Protein AF-E9HZA8-F1 (afdb_monomer)

Foldseek 3Di:
DDDDDDDDDDDPPPPPPDDPPPQNLVCVLVVDHDPDVVLVVLCQEDDDPVCPPSNVSNVVCVVVVLVVVLVVLLVVCVVPPVDDDPVVSVVSSPVCSDPVNVLLVCLVSVVLVRHHDDDPVVNVVSVVSSVVSVVVCVPPPVVVVVVVVVVPPPPDDD

Mean predicted aligned error: 13.55 Å

Solvent-accessible surface area (backbone atoms only — not comparable to full-atom values): 9858 Å² total; per-residue (Å²): 140,82,82,87,85,82,86,76,81,82,79,80,79,84,65,78,77,78,82,70,50,70,64,62,52,50,27,64,77,67,72,44,82,74,91,52,65,66,59,53,53,41,71,36,33,49,64,44,92,90,38,69,70,56,29,64,49,28,56,50,51,50,55,52,48,53,55,51,51,50,49,53,49,48,53,49,49,60,72,74,48,90,81,68,54,75,67,54,53,50,54,52,42,53,60,66,70,30,71,69,46,49,51,54,49,32,44,77,70,54,50,65,83,61,57,35,75,65,54,73,71,55,47,49,54,52,51,54,51,39,54,52,51,58,66,66,44,72,86,59,61,79,64,59,63,60,63,68,59,64,74,75,76,82,83,84,79,137

Secondary structure (DSSP, 8-state):
---------------------HHHHHHHHHT---S-HHHHHHHHBPP-TT-HHHHHHHHHHHHHHHHHHHHHHHHHHHHH-SS--HHHHHHHHHHHSSHHHHHHHHHHTTGGGG-BS--HHHHHHHHHHHHHHHHHTTTTGGGTHHHHSSSSSSS---

pLDDT: mean 73.62, std 21.41, range [32.69, 95.25]

Radius of gyration: 22.13 Å; Cα contacts (8 Å, |Δi|>4): 66; chains: 1; bounding box: 60×60×56 Å

Nearest PDB structures (foldseek):
  3c4b-assembly1_A  TM=8.544E-01  e=3.170E-05  Mus musculus
  2eb1-assembly2_B  TM=8.725E-01  e=5.772E-05  Homo sapiens
  7yyn-assembly1_A  TM=8.753E-01  e=1.913E-04  Mus musculus
  7zpi-assembly1_A  TM=8.795E-01  e=2.512E-04  Mus musculus
  7w0b-assembly1_A  TM=8.304E-01  e=3.624E-03  Drosophila melanogaster

Sequence (158 aa):
MDDAQRTEPSQINDTPPKPVTAAVYFEEIFGYKFKDEEMLHQALKRPTASLKSSVKKGDRLELVGDAVLGILVSIGLFRTITMYNPGDLTRHRSALTCNDCFGVLTVKFGIHKFLLGLPPSLLHNVNEFAENQEKAAHPYSNMLGKLGTSMSNSSTMH

Structure (mmCIF, N/CA/C/O backbone):
data_AF-E9HZA8-F1
#
_entry.id   AF-E9HZA8-F1
#
loop_
_atom_site.group_PDB
_atom_site.id
_atom_site.type_symbol
_atom_site.label_atom_id
_atom_site.label_alt_id
_atom_site.label_comp_id
_atom_site.label_asym_id
_atom_site.label_entity_id
_atom_site.label_seq_id
_atom_site.pdbx_PDB_ins_code
_atom_site.Cartn_x
_atom_site.Cartn_y
_atom_site.Cartn_z
_atom_site.occupancy
_atom_site.B_iso_or_equiv
_atom_site.auth_seq_id
_atom_site.auth_comp_id
_atom_site.auth_asym_id
_atom_site.auth_atom_id
_atom_site.pdbx_PDB_model_num
ATOM 1 N N . MET A 1 1 ? -40.661 48.257 21.131 1.00 43.81 1 MET A N 1
ATOM 2 C CA . MET A 1 1 ? -41.363 47.421 20.136 1.00 43.81 1 MET A CA 1
ATOM 3 C C . MET A 1 1 ? -40.271 46.876 19.256 1.00 43.81 1 MET A C 1
ATOM 5 O O . MET A 1 1 ? -39.801 47.564 18.360 1.00 43.81 1 MET A O 1
ATOM 9 N N . ASP A 1 2 ? -39.770 45.740 19.714 1.00 34.00 2 ASP A N 1
ATOM 10 C CA . ASP A 1 2 ? -38.530 45.098 19.317 1.00 34.00 2 ASP A CA 1
ATOM 11 C C . ASP A 1 2 ? -38.654 44.294 18.017 1.00 34.00 2 ASP A C 1
ATOM 13 O O . ASP A 1 2 ? -39.741 43.873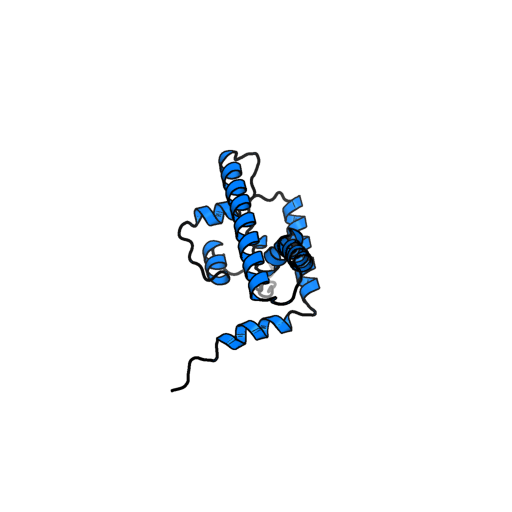 17.626 1.00 34.00 2 ASP A O 1
ATOM 17 N N . ASP A 1 3 ? -37.474 44.075 17.436 1.00 34.12 3 ASP A N 1
ATOM 18 C CA . ASP A 1 3 ? -37.036 42.931 16.635 1.00 34.12 3 ASP A CA 1
ATOM 19 C C . ASP A 1 3 ? -37.524 42.739 15.187 1.00 34.12 3 ASP A C 1
ATOM 21 O O . ASP A 1 3 ? -38.537 42.126 14.867 1.00 34.12 3 ASP A O 1
ATOM 25 N N . ALA A 1 4 ? -36.663 43.230 14.287 1.00 44.81 4 ALA A N 1
ATOM 26 C CA . ALA A 1 4 ? -35.883 42.443 13.327 1.00 44.81 4 ALA A CA 1
ATOM 27 C C . ALA A 1 4 ? -36.469 41.119 12.800 1.00 44.81 4 ALA A C 1
ATOM 29 O O . ALA A 1 4 ? -36.496 40.118 13.509 1.00 44.81 4 ALA A O 1
ATOM 30 N N . GLN A 1 5 ? -36.664 41.045 11.477 1.00 38.62 5 GLN A N 1
ATOM 31 C CA . GLN A 1 5 ? -36.401 39.813 10.726 1.00 38.62 5 GLN A CA 1
ATOM 32 C C . GLN A 1 5 ? -35.613 40.108 9.444 1.00 38.62 5 GLN A C 1
ATOM 34 O O . GLN A 1 5 ? -36.131 40.551 8.422 1.00 38.62 5 GLN A O 1
ATOM 39 N N . ARG A 1 6 ? -34.309 39.850 9.560 1.00 33.59 6 ARG A N 1
ATOM 40 C CA . ARG A 1 6 ? -33.323 39.669 8.497 1.00 33.59 6 ARG A CA 1
ATOM 41 C C . ARG A 1 6 ? -33.601 38.322 7.823 1.00 33.59 6 ARG A C 1
ATOM 43 O O . ARG A 1 6 ? -33.562 37.293 8.488 1.00 33.59 6 ARG A O 1
ATOM 50 N N . THR A 1 7 ? -33.877 38.307 6.524 1.00 37.25 7 THR A N 1
ATOM 51 C CA . THR A 1 7 ? -33.869 37.069 5.731 1.00 37.25 7 THR A CA 1
ATOM 52 C C . THR A 1 7 ? -32.425 36.707 5.387 1.00 37.25 7 THR A C 1
ATOM 54 O O . THR A 1 7 ? -31.810 37.352 4.539 1.00 37.25 7 THR A O 1
ATOM 57 N N . GLU A 1 8 ? -31.883 35.698 6.069 1.00 34.25 8 GLU A N 1
ATOM 58 C CA . GLU A 1 8 ? -30.626 35.031 5.709 1.00 34.25 8 GLU A CA 1
ATOM 59 C C . GLU A 1 8 ? -30.830 34.141 4.467 1.00 34.25 8 GLU A C 1
ATOM 61 O O . GLU A 1 8 ? -31.827 33.413 4.405 1.00 34.25 8 GLU A O 1
ATOM 66 N N . PRO A 1 9 ? -29.915 34.149 3.481 1.00 34.22 9 PRO A N 1
ATOM 67 C CA . PRO A 1 9 ? -29.970 33.232 2.352 1.00 34.22 9 PRO A CA 1
ATOM 68 C C . PRO A 1 9 ? -29.615 31.794 2.761 1.00 34.22 9 PRO A C 1
ATOM 70 O O . PRO A 1 9 ? -28.723 31.536 3.569 1.00 34.22 9 PRO A O 1
ATOM 73 N N . SER A 1 10 ? -30.350 30.863 2.155 1.00 36.59 10 SER A N 1
ATOM 74 C CA . SER A 1 10 ? -30.268 29.408 2.279 1.00 36.59 10 SER A CA 1
ATOM 75 C C . SER A 1 10 ? -28.835 28.870 2.280 1.00 36.59 10 SER A C 1
ATOM 77 O O . SER A 1 10 ? -28.127 28.967 1.277 1.00 36.59 10 SER A O 1
ATOM 79 N N . GLN A 1 11 ? -28.455 28.237 3.390 1.00 37.59 11 GLN A N 1
ATOM 80 C CA . GLN A 1 11 ? -27.256 27.412 3.503 1.00 37.59 11 GLN A CA 1
ATOM 81 C C . GLN A 1 11 ? -27.341 26.258 2.495 1.00 37.59 11 GLN A C 1
ATOM 83 O O . GLN A 1 11 ? -28.240 25.416 2.567 1.00 37.59 11 GLN A O 1
ATOM 88 N N . ILE A 1 12 ? -26.412 26.237 1.539 1.00 39.22 12 ILE A N 1
ATOM 89 C CA . ILE A 1 12 ? -26.125 25.071 0.707 1.00 39.22 12 ILE A CA 1
ATOM 90 C C . ILE A 1 12 ? -25.572 24.027 1.674 1.00 39.22 12 ILE A C 1
ATOM 92 O O . ILE A 1 12 ? -24.461 24.159 2.180 1.00 39.22 12 ILE A O 1
ATOM 96 N N . ASN A 1 13 ? -26.395 23.041 2.015 1.00 32.69 13 ASN A N 1
ATOM 97 C CA . ASN A 1 13 ? -25.982 21.927 2.852 1.00 32.69 13 ASN A CA 1
ATOM 98 C C . ASN A 1 13 ? -24.998 21.050 2.062 1.00 32.69 13 ASN A C 1
ATOM 100 O O . ASN A 1 13 ? -25.388 20.021 1.515 1.00 32.69 13 ASN A O 1
ATOM 104 N N . ASP A 1 14 ? -23.717 21.425 2.058 1.00 40.34 14 ASP A N 1
ATOM 105 C CA . ASP A 1 14 ? -22.581 20.548 1.742 1.00 40.34 14 ASP A CA 1
ATOM 106 C C . ASP A 1 14 ? -22.376 19.552 2.892 1.00 40.34 14 ASP A C 1
ATOM 108 O O . ASP A 1 14 ? -21.327 19.474 3.533 1.00 40.34 14 ASP A O 1
ATOM 112 N N . THR A 1 15 ? -23.425 18.796 3.217 1.00 34.88 15 THR A N 1
ATOM 113 C CA . THR A 1 15 ? -23.275 17.647 4.102 1.00 34.88 15 THR A CA 1
ATOM 114 C C . THR A 1 15 ? -22.674 16.531 3.251 1.00 34.88 15 THR A C 1
ATOM 116 O O . THR A 1 15 ? -23.334 16.098 2.302 1.00 34.88 15 THR A O 1
ATOM 119 N N . PRO A 1 16 ? -21.439 16.065 3.528 1.00 39.16 16 PRO A N 1
ATOM 120 C CA . PRO A 1 16 ? -20.868 14.955 2.783 1.00 39.16 16 PRO A CA 1
ATOM 121 C C . PRO A 1 16 ? -21.827 13.758 2.873 1.00 39.16 16 PRO A C 1
ATOM 123 O O . PRO A 1 16 ? -22.408 13.518 3.940 1.00 39.16 16 PRO A O 1
ATOM 126 N N . PRO A 1 17 ? -22.056 13.037 1.761 1.00 35.47 17 PRO A N 1
ATOM 127 C CA . PRO A 1 17 ? -23.035 11.961 1.720 1.00 35.47 17 PRO A CA 1
ATOM 128 C C . PRO A 1 17 ? -22.706 10.935 2.813 1.00 35.47 17 PRO A C 1
ATOM 130 O O . PRO A 1 17 ? -21.535 10.648 3.060 1.00 35.47 17 PRO A O 1
ATOM 133 N N . LYS A 1 18 ? -23.752 10.434 3.493 1.00 35.69 18 LYS A N 1
ATOM 134 C CA . LYS A 1 18 ? -23.703 9.415 4.565 1.00 35.69 18 LYS A CA 1
ATOM 135 C C . LYS A 1 18 ? -22.553 8.415 4.356 1.00 35.69 18 LYS A C 1
ATOM 137 O O . LYS A 1 18 ? -22.393 7.945 3.230 1.00 35.69 18 LYS A O 1
ATOM 142 N N . PRO A 1 19 ? -21.804 8.032 5.408 1.00 44.94 19 PRO A N 1
ATOM 143 C CA . PRO A 1 19 ? -20.592 7.249 5.236 1.00 44.94 19 PRO A CA 1
ATOM 144 C C . PRO A 1 19 ? -20.951 5.883 4.657 1.00 44.94 19 PRO A C 1
ATOM 146 O O . PRO A 1 19 ? -21.549 5.042 5.328 1.00 44.94 19 PRO A O 1
ATOM 149 N N . VAL A 1 20 ? -20.571 5.662 3.403 1.00 57.56 20 VAL A N 1
ATOM 150 C CA . VAL A 1 20 ? -20.335 4.318 2.887 1.00 57.56 20 VAL A CA 1
ATOM 151 C C . VAL A 1 20 ? -19.339 3.687 3.862 1.00 57.56 20 VAL A C 1
ATOM 153 O O . VAL A 1 20 ? -18.290 4.278 4.135 1.00 57.56 20 VAL A O 1
ATOM 156 N N . THR A 1 21 ? -19.689 2.562 4.491 1.00 79.81 21 THR A N 1
ATOM 157 C CA . THR A 1 21 ? -18.752 1.894 5.404 1.00 79.81 21 THR A CA 1
ATOM 158 C C . THR A 1 21 ? -17.473 1.572 4.632 1.00 79.81 21 THR A C 1
ATOM 160 O O . THR A 1 21 ? -17.528 1.333 3.424 1.00 79.81 21 THR A O 1
ATOM 163 N N . ALA A 1 22 ? -16.317 1.572 5.306 1.00 83.44 22 ALA A N 1
ATOM 164 C CA . ALA A 1 22 ? -15.046 1.246 4.654 1.00 83.44 22 ALA A CA 1
ATOM 165 C C . ALA A 1 22 ? -15.169 -0.047 3.829 1.00 83.44 22 ALA A C 1
ATOM 167 O O . ALA A 1 22 ? -14.750 -0.075 2.679 1.00 83.44 22 ALA A O 1
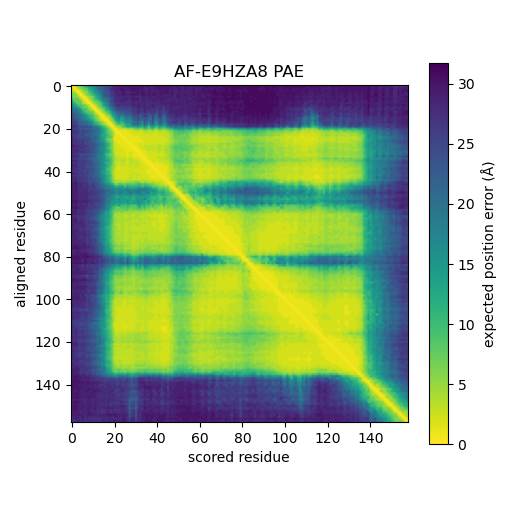ATOM 168 N N . ALA A 1 23 ? -15.847 -1.064 4.376 1.00 87.06 23 ALA A N 1
ATOM 169 C CA . ALA A 1 23 ? -16.179 -2.298 3.673 1.00 87.06 23 ALA A CA 1
ATOM 170 C C . ALA A 1 23 ? -16.830 -2.037 2.310 1.00 87.06 23 ALA A C 1
ATOM 172 O O . ALA A 1 23 ? -16.215 -2.355 1.302 1.00 87.06 23 ALA A O 1
ATOM 173 N N . VAL A 1 24 ? -17.995 -1.385 2.252 1.00 89.69 24 VAL A N 1
ATOM 174 C CA . VAL A 1 24 ? -18.709 -1.158 0.981 1.00 89.69 24 VAL A CA 1
ATOM 175 C C . VAL A 1 24 ? -17.838 -0.416 -0.040 1.00 89.69 24 VAL A C 1
ATOM 177 O O . VAL A 1 24 ? -17.810 -0.797 -1.207 1.00 89.69 24 VAL A O 1
ATOM 180 N N . TYR A 1 25 ? -17.068 0.585 0.398 1.00 89.81 25 TYR A N 1
ATOM 181 C CA . TYR A 1 25 ? -16.155 1.322 -0.480 1.00 89.81 25 TYR A CA 1
ATOM 182 C C . TYR A 1 25 ? -15.060 0.420 -1.074 1.00 89.81 25 TYR A C 1
ATOM 184 O O . TYR A 1 25 ? -14.816 0.429 -2.281 1.00 89.81 25 TYR A O 1
ATOM 192 N N . PHE A 1 26 ? -14.404 -0.388 -0.238 1.00 90.44 26 PHE A N 1
ATOM 193 C CA . PHE A 1 26 ? -13.345 -1.291 -0.686 1.00 90.44 26 PHE A CA 1
ATOM 194 C C . PHE A 1 26 ? -13.878 -2.474 -1.500 1.00 90.44 26 PHE A C 1
ATOM 196 O O . PHE A 1 26 ? -13.199 -2.921 -2.422 1.00 90.44 26 PHE A O 1
ATOM 203 N N . GLU A 1 27 ? -15.083 -2.964 -1.206 1.00 92.56 27 GLU A N 1
ATOM 204 C CA . GLU A 1 27 ? -15.728 -4.016 -1.996 1.00 92.56 27 GLU A CA 1
ATOM 205 C C . GLU A 1 27 ? -16.015 -3.550 -3.426 1.00 92.56 27 GLU A C 1
ATOM 207 O O . GLU A 1 27 ? -15.796 -4.310 -4.370 1.00 92.56 27 GLU A O 1
ATOM 212 N N . GLU A 1 28 ? -16.429 -2.292 -3.592 1.00 90.88 28 GLU A N 1
ATOM 213 C CA . GLU A 1 28 ? -16.645 -1.673 -4.900 1.00 90.88 28 GLU A CA 1
ATOM 214 C C . GLU A 1 28 ? -15.324 -1.466 -5.657 1.00 90.88 28 GLU A C 1
ATOM 216 O O . GLU A 1 28 ? -15.206 -1.871 -6.814 1.00 90.88 28 GLU A O 1
ATOM 221 N N . ILE A 1 29 ? -14.301 -0.904 -5.002 1.00 88.88 29 ILE A N 1
ATOM 222 C CA . ILE A 1 29 ? -13.008 -0.619 -5.650 1.00 88.88 29 ILE A CA 1
ATOM 223 C C . ILE A 1 29 ? -12.255 -1.890 -6.035 1.00 88.88 29 ILE A C 1
ATOM 225 O O . ILE A 1 29 ? -11.634 -1.940 -7.099 1.00 88.88 29 ILE A O 1
ATOM 229 N N . PHE A 1 30 ? -12.269 -2.909 -5.177 1.00 87.81 30 PHE A N 1
ATOM 230 C CA . PHE A 1 30 ? -11.536 -4.149 -5.425 1.00 87.81 30 PHE A CA 1
ATOM 231 C C . PHE A 1 30 ? -12.364 -5.206 -6.158 1.00 87.81 30 PHE A C 1
ATOM 233 O O . PHE A 1 30 ? -11.801 -6.214 -6.586 1.00 87.81 30 PHE A O 1
ATOM 240 N N . GLY A 1 31 ? -13.682 -5.013 -6.296 1.00 90.00 31 GLY A N 1
ATOM 241 C CA . GLY A 1 31 ? -14.585 -6.040 -6.820 1.00 90.00 31 GLY A CA 1
ATOM 242 C C . GLY A 1 31 ? -14.571 -7.320 -5.975 1.00 90.00 31 GLY A C 1
ATOM 243 O O . GLY A 1 31 ? -14.752 -8.418 -6.502 1.00 90.00 31 GLY A O 1
ATOM 244 N N . TYR A 1 32 ? -14.298 -7.197 -4.673 1.00 91.31 32 TYR A N 1
ATOM 245 C CA . TYR A 1 32 ? -14.102 -8.315 -3.752 1.00 91.31 32 TYR A CA 1
ATOM 246 C C . TYR A 1 32 ? -14.948 -8.127 -2.501 1.00 91.31 32 TYR A C 1
ATOM 248 O O . TYR A 1 32 ? -14.761 -7.150 -1.792 1.00 91.31 32 TYR A O 1
ATOM 256 N N . LYS A 1 33 ? -15.814 -9.097 -2.190 1.00 91.25 33 LYS A N 1
ATOM 257 C CA . LYS A 1 33 ? -16.620 -9.093 -0.965 1.00 91.25 33 LYS A CA 1
ATOM 258 C C . LYS A 1 33 ? -15.823 -9.642 0.219 1.00 91.25 33 LYS A C 1
ATOM 260 O O . LYS A 1 33 ? -15.360 -10.788 0.168 1.00 91.25 33 LYS A O 1
ATOM 265 N N . PHE A 1 34 ? -15.695 -8.876 1.300 1.00 87.94 34 PHE A N 1
ATOM 266 C CA . PHE A 1 34 ? -14.970 -9.332 2.483 1.00 87.94 34 PHE A CA 1
ATOM 267 C C . PHE A 1 34 ? -15.775 -10.408 3.216 1.00 87.94 34 PHE A C 1
ATOM 269 O O . PHE A 1 34 ? -16.945 -10.239 3.543 1.00 87.94 34 PHE A O 1
ATOM 276 N N . LYS A 1 35 ? -15.132 -11.548 3.490 1.00 89.62 35 LYS A N 1
ATOM 277 C CA . LYS A 1 35 ? -15.716 -12.602 4.337 1.00 89.62 35 LYS A CA 1
ATOM 278 C C . LYS A 1 35 ? -15.671 -12.240 5.820 1.00 89.62 35 LYS A C 1
ATOM 280 O O . LYS A 1 35 ? -16.507 -12.706 6.584 1.00 89.62 35 LYS A O 1
ATOM 285 N N . ASP A 1 36 ? -14.669 -11.455 6.199 1.00 86.62 36 ASP A N 1
ATOM 286 C CA . ASP A 1 36 ? -14.423 -10.997 7.558 1.00 86.62 36 ASP A CA 1
ATOM 287 C C . ASP A 1 36 ? -14.051 -9.507 7.517 1.00 86.62 36 ASP A C 1
ATOM 289 O O . ASP A 1 36 ? -12.923 -9.140 7.178 1.00 86.62 36 ASP A O 1
ATOM 293 N N . GLU A 1 37 ? -15.015 -8.638 7.821 1.00 86.69 37 GLU A N 1
ATOM 294 C CA . GLU A 1 37 ? -14.805 -7.184 7.872 1.00 86.69 37 GLU A CA 1
ATOM 295 C C . GLU A 1 37 ? -13.837 -6.773 8.995 1.00 86.69 37 GLU A C 1
ATOM 297 O O . GLU A 1 37 ? -13.194 -5.726 8.912 1.00 86.69 37 GLU A O 1
ATOM 302 N N . GLU A 1 38 ? -13.656 -7.614 10.017 1.00 83.88 38 GLU A N 1
ATOM 303 C CA . GLU A 1 38 ? -12.705 -7.363 11.099 1.00 83.88 38 GLU A CA 1
ATOM 304 C C . GLU A 1 38 ? -11.255 -7.487 10.600 1.00 83.88 38 GLU A C 1
ATOM 306 O O . GLU A 1 38 ? -10.368 -6.780 11.086 1.00 83.88 38 GLU A O 1
ATOM 311 N N . MET A 1 39 ? -10.997 -8.300 9.564 1.00 83.94 39 MET A N 1
ATOM 312 C CA . MET A 1 39 ? -9.695 -8.298 8.881 1.00 83.94 39 MET A CA 1
ATOM 313 C C . MET A 1 39 ? -9.433 -6.976 8.155 1.00 83.94 39 MET A C 1
ATOM 315 O O . MET A 1 39 ? -8.312 -6.471 8.208 1.00 83.94 39 MET A O 1
ATOM 319 N N . LEU A 1 40 ? -10.450 -6.393 7.515 1.00 88.25 40 LEU A N 1
ATOM 320 C CA . LEU A 1 40 ? -10.330 -5.081 6.875 1.00 88.25 40 LEU A CA 1
ATOM 321 C C . LEU A 1 40 ? -10.091 -3.982 7.917 1.00 88.25 40 LEU A C 1
ATOM 323 O O . LEU A 1 40 ? -9.201 -3.151 7.742 1.00 88.25 40 LEU A O 1
ATOM 327 N N . HIS A 1 41 ? -10.827 -4.005 9.031 1.00 86.19 41 HIS A N 1
ATOM 328 C CA . HIS A 1 41 ? -10.616 -3.060 10.127 1.00 86.19 41 HIS A CA 1
ATOM 329 C C . HIS A 1 41 ? -9.182 -3.140 10.669 1.00 86.19 41 HIS A C 1
ATOM 331 O O . HIS A 1 41 ? -8.540 -2.113 10.895 1.00 86.19 41 HIS A O 1
ATOM 337 N N . GLN A 1 42 ? -8.656 -4.354 10.850 1.00 84.88 42 GLN A N 1
ATOM 338 C CA . GLN A 1 42 ? -7.272 -4.562 11.275 1.00 84.88 42 GLN A CA 1
ATOM 339 C C . GLN A 1 42 ? -6.257 -4.061 10.243 1.00 84.88 42 GLN A C 1
ATOM 341 O O . GLN A 1 42 ? -5.254 -3.482 10.645 1.00 84.88 42 GLN A O 1
ATOM 346 N N . ALA A 1 43 ? -6.520 -4.234 8.944 1.00 87.62 43 ALA A N 1
ATOM 347 C CA . ALA A 1 43 ? -5.650 -3.741 7.875 1.00 87.62 43 ALA A CA 1
ATOM 348 C C . ALA A 1 43 ? -5.565 -2.206 7.836 1.00 87.62 43 ALA A C 1
ATOM 350 O O . ALA A 1 43 ? -4.506 -1.647 7.570 1.00 87.62 43 ALA A O 1
ATOM 351 N N . LEU A 1 44 ? -6.677 -1.521 8.117 1.00 88.38 44 LEU A N 1
ATOM 352 C CA . LEU A 1 44 ? -6.760 -0.057 8.086 1.00 88.38 44 LEU A CA 1
ATOM 353 C C . LEU A 1 44 ? -6.243 0.606 9.366 1.00 88.38 44 LEU A C 1
ATOM 355 O O . LEU A 1 44 ? -5.969 1.810 9.387 1.00 88.38 44 LEU A O 1
ATOM 359 N N . LYS A 1 45 ? -6.139 -0.154 10.458 1.00 85.69 45 LYS A N 1
ATOM 360 C CA . LYS A 1 45 ? -5.748 0.365 11.763 1.00 85.69 45 LYS A CA 1
ATOM 361 C C . LYS A 1 45 ? -4.248 0.269 11.963 1.00 85.69 45 LYS A C 1
ATOM 363 O O . LYS A 1 45 ? -3.692 -0.814 12.124 1.00 85.69 45 LYS A O 1
ATOM 368 N N . ARG A 1 46 ? -3.606 1.430 12.098 1.00 80.56 46 ARG A N 1
ATOM 369 C CA . ARG A 1 46 ? -2.202 1.490 12.488 1.00 80.56 46 ARG A CA 1
ATOM 370 C C . ARG A 1 46 ? -2.021 0.887 13.893 1.00 80.56 46 ARG A C 1
ATOM 372 O O . ARG A 1 46 ? -2.742 1.281 14.819 1.00 80.56 46 ARG A O 1
ATOM 379 N N . PRO A 1 47 ? -1.031 0.002 14.090 1.00 69.44 47 PRO A N 1
ATOM 380 C CA . PRO A 1 47 ? -0.603 -0.448 15.407 1.00 69.44 47 PRO A CA 1
ATOM 381 C C . PRO A 1 47 ? -0.348 0.732 16.359 1.00 69.44 47 PRO A C 1
ATOM 383 O O . PRO A 1 47 ? 0.479 1.603 16.087 1.00 69.44 47 PRO A O 1
ATOM 386 N N . THR A 1 48 ? -1.044 0.781 17.496 1.00 66.88 48 THR A N 1
ATOM 387 C CA . THR A 1 48 ? -0.750 1.740 18.573 1.00 66.88 48 THR A CA 1
ATOM 388 C C . THR A 1 48 ? -0.176 1.000 19.775 1.00 66.88 48 THR A C 1
ATOM 390 O O . THR A 1 48 ? -0.668 -0.063 20.149 1.00 66.88 48 THR A O 1
ATOM 393 N N . ALA A 1 49 ? 0.839 1.576 20.428 1.00 59.84 49 ALA A N 1
ATOM 394 C CA . ALA A 1 49 ? 1.543 0.954 21.559 1.00 59.84 49 ALA A CA 1
ATOM 395 C C . ALA A 1 49 ? 0.619 0.530 22.725 1.00 59.84 49 ALA A C 1
ATOM 397 O O . ALA A 1 49 ? 0.943 -0.383 23.483 1.00 59.84 49 ALA A O 1
ATOM 398 N N . SER A 1 50 ? -0.553 1.160 22.844 1.00 60.28 50 SER A N 1
ATOM 399 C CA . SER A 1 50 ? -1.593 0.852 23.831 1.00 60.28 50 SER A CA 1
ATOM 400 C C . SER A 1 50 ? -2.327 -0.478 23.597 1.00 60.28 50 SER A C 1
ATOM 402 O O . SER A 1 50 ? -2.919 -1.008 24.533 1.00 60.28 50 SER A O 1
ATOM 404 N N . LEU A 1 51 ? -2.281 -1.054 22.389 1.00 62.19 51 LEU A N 1
ATOM 405 C CA . LEU A 1 51 ? -3.032 -2.259 22.011 1.00 62.19 51 LEU A CA 1
ATOM 406 C C . LEU A 1 51 ? -2.092 -3.372 21.533 1.00 62.19 51 LEU A C 1
ATOM 408 O O . LEU A 1 51 ? -2.043 -3.719 20.353 1.00 62.19 51 LEU A O 1
ATOM 412 N N . LYS A 1 52 ? -1.359 -3.976 22.478 1.00 60.38 52 LYS A N 1
ATOM 413 C CA . LYS A 1 52 ? -0.348 -5.023 22.215 1.00 60.38 52 LYS A CA 1
ATOM 414 C C . LYS A 1 52 ? -0.858 -6.210 21.377 1.00 60.38 52 LYS A C 1
ATOM 416 O O . LYS A 1 52 ? -0.064 -6.833 20.677 1.00 60.38 52 LYS A O 1
ATOM 421 N N . SER A 1 53 ? -2.145 -6.559 21.454 1.00 60.91 53 SER A N 1
ATOM 422 C CA . SER A 1 53 ? -2.743 -7.655 20.674 1.00 60.91 53 SER A CA 1
ATOM 423 C C . SER A 1 53 ? -3.064 -7.261 19.227 1.00 60.91 53 SER A C 1
ATOM 425 O O . SER A 1 53 ? -2.840 -8.068 18.330 1.00 60.91 53 SER A O 1
ATOM 427 N N . SER A 1 54 ? -3.546 -6.035 18.989 1.00 59.81 54 SER A N 1
ATOM 428 C CA . SER A 1 54 ? -3.828 -5.511 17.644 1.00 59.81 54 SER A CA 1
ATOM 429 C C . SER A 1 54 ? -2.545 -5.228 16.864 1.00 59.81 54 SER A C 1
ATOM 431 O O . SER A 1 54 ? -2.489 -5.540 15.680 1.00 59.81 54 SER A O 1
ATOM 433 N N . VAL A 1 55 ? -1.499 -4.736 17.543 1.00 59.81 55 VAL A N 1
ATOM 434 C CA . VAL A 1 55 ? -0.160 -4.520 16.961 1.00 59.81 55 VAL A CA 1
ATOM 435 C C . VAL A 1 55 ? 0.363 -5.811 16.328 1.00 59.81 55 VAL A C 1
ATOM 437 O O . VAL A 1 55 ? 0.631 -5.863 15.136 1.00 59.81 55 VAL A O 1
ATOM 440 N N . LYS A 1 56 ? 0.344 -6.915 17.086 1.00 62.91 56 LYS A N 1
ATOM 441 C CA . LYS A 1 56 ? 0.813 -8.225 16.605 1.00 62.91 56 LYS A CA 1
ATOM 442 C C . LYS A 1 56 ? 0.030 -8.788 15.415 1.00 62.91 56 LYS A C 1
ATOM 444 O O . LYS A 1 56 ? 0.536 -9.693 14.759 1.00 62.91 56 LYS A O 1
ATOM 449 N N . LYS A 1 57 ? -1.214 -8.360 15.180 1.00 66.81 57 LYS A N 1
ATOM 450 C CA . LYS A 1 57 ? -2.027 -8.846 14.053 1.00 66.81 57 LYS A CA 1
ATOM 451 C C . LYS A 1 57 ? -1.849 -7.977 12.808 1.00 66.81 57 LYS A C 1
ATOM 453 O O . LYS A 1 57 ? -1.690 -8.545 11.732 1.00 66.81 57 LYS A O 1
ATOM 458 N N . GLY A 1 58 ? -1.814 -6.652 12.969 1.00 70.31 58 GLY A N 1
ATOM 459 C CA . GLY A 1 58 ? -1.551 -5.705 11.880 1.00 70.31 58 GLY A CA 1
ATOM 460 C C . GLY A 1 58 ? -0.195 -5.957 11.222 1.00 70.31 58 GLY A C 1
ATOM 461 O O . GLY A 1 58 ? -0.148 -6.198 10.021 1.00 70.31 58 GLY A O 1
ATOM 462 N N . ASP A 1 59 ? 0.870 -6.073 12.022 1.00 77.38 59 ASP A N 1
ATOM 463 C CA . ASP A 1 59 ? 2.233 -6.329 11.525 1.00 77.38 59 ASP A CA 1
ATOM 464 C C . ASP A 1 59 ? 2.326 -7.647 10.733 1.00 77.38 59 ASP A C 1
ATOM 466 O O . ASP A 1 59 ? 3.064 -7.772 9.759 1.00 77.38 59 ASP A O 1
ATOM 470 N N . ARG A 1 60 ? 1.549 -8.664 11.136 1.00 85.75 60 ARG A N 1
ATOM 471 C CA . ARG A 1 60 ? 1.488 -9.945 10.415 1.00 85.75 60 ARG A CA 1
ATOM 472 C C . ARG A 1 60 ? 0.784 -9.805 9.074 1.00 85.75 60 ARG A C 1
ATOM 474 O O . ARG A 1 60 ? 1.185 -10.470 8.123 1.00 85.75 60 ARG A O 1
ATOM 481 N N . LEU A 1 61 ? -0.273 -8.999 9.014 1.00 85.81 61 LEU A N 1
ATOM 482 C CA . LEU A 1 61 ? -1.002 -8.765 7.776 1.00 85.81 61 LEU A CA 1
ATOM 483 C C . LEU A 1 61 ? -0.176 -7.915 6.807 1.00 85.81 61 LEU A C 1
ATOM 485 O O . LEU A 1 61 ? -0.150 -8.233 5.624 1.00 85.81 61 LEU A O 1
ATOM 489 N N . GLU A 1 62 ? 0.554 -6.918 7.313 1.00 87.81 62 GLU A N 1
ATOM 490 C CA . GLU A 1 62 ? 1.521 -6.132 6.540 1.00 87.81 62 GLU A CA 1
ATOM 491 C C . GLU A 1 62 ? 2.622 -7.028 5.962 1.00 87.81 62 GLU A C 1
ATOM 493 O O . GLU A 1 62 ? 2.838 -7.025 4.753 1.00 87.81 62 GLU A O 1
ATOM 498 N N . LEU A 1 63 ? 3.238 -7.880 6.790 1.00 87.75 63 LEU A N 1
ATOM 499 C CA . LEU A 1 63 ? 4.279 -8.812 6.349 1.00 87.75 63 LEU A CA 1
ATOM 500 C C . LEU A 1 63 ? 3.793 -9.757 5.238 1.00 87.75 63 LEU A C 1
ATOM 502 O O . LEU A 1 63 ? 4.490 -9.982 4.249 1.00 87.75 63 LEU A O 1
ATOM 506 N N . VAL A 1 64 ? 2.601 -10.340 5.403 1.00 90.75 64 VAL A N 1
ATOM 507 C CA . VAL A 1 64 ? 2.021 -11.233 4.387 1.00 90.75 64 VAL A CA 1
ATOM 508 C C . VAL A 1 64 ? 1.641 -10.447 3.132 1.00 90.75 64 VAL A C 1
ATOM 510 O O . VAL A 1 64 ? 1.881 -10.923 2.023 1.00 90.75 64 VAL A O 1
ATOM 513 N N . GLY A 1 65 ? 1.072 -9.252 3.295 1.00 90.44 65 GLY A N 1
ATOM 514 C CA . GLY A 1 65 ? 0.684 -8.372 2.198 1.00 90.44 65 GLY A CA 1
ATOM 515 C C . GLY A 1 65 ? 1.871 -7.965 1.329 1.00 90.44 65 GLY A C 1
ATOM 516 O O . GLY A 1 65 ? 1.785 -8.084 0.109 1.00 90.44 65 GLY A O 1
ATOM 517 N N . ASP A 1 66 ? 2.990 -7.578 1.944 1.00 90.50 66 ASP A N 1
ATOM 518 C CA . ASP A 1 66 ? 4.222 -7.201 1.243 1.00 90.50 66 ASP A CA 1
ATOM 519 C C . ASP A 1 66 ? 4.770 -8.361 0.396 1.00 90.50 66 ASP A C 1
ATOM 521 O O . ASP A 1 66 ? 5.010 -8.216 -0.807 1.00 90.50 66 ASP A O 1
ATOM 525 N N . ALA A 1 67 ? 4.843 -9.564 0.976 1.00 92.56 67 ALA A N 1
ATOM 526 C CA . ALA A 1 67 ? 5.282 -10.756 0.254 1.00 92.56 67 ALA A CA 1
ATOM 527 C C . ALA A 1 67 ? 4.354 -11.102 -0.927 1.00 92.56 67 ALA A C 1
ATOM 529 O O . ALA A 1 67 ? 4.825 -11.407 -2.028 1.00 92.56 67 ALA A O 1
ATOM 530 N N . VAL A 1 68 ? 3.032 -11.041 -0.724 1.00 93.62 68 VAL A N 1
ATOM 531 C CA . VAL A 1 68 ? 2.043 -11.329 -1.774 1.00 93.62 68 VAL A CA 1
ATOM 532 C C . VAL A 1 68 ? 2.119 -10.296 -2.899 1.00 93.62 68 VAL A C 1
ATOM 534 O O . VAL A 1 68 ? 2.166 -10.682 -4.069 1.00 93.62 68 VAL A O 1
ATOM 537 N N . LEU A 1 69 ? 2.185 -9.001 -2.575 1.00 91.12 69 LEU A N 1
ATOM 538 C CA . LEU A 1 69 ? 2.340 -7.933 -3.566 1.00 91.12 69 LEU A CA 1
ATOM 539 C C . LEU A 1 69 ? 3.641 -8.096 -4.354 1.00 91.12 69 LEU A C 1
ATOM 541 O O . LEU A 1 69 ? 3.624 -8.004 -5.582 1.00 91.12 69 LEU A O 1
ATOM 545 N N . GLY A 1 70 ? 4.745 -8.427 -3.680 1.00 90.50 70 GLY A N 1
ATOM 546 C CA . GLY A 1 70 ? 6.027 -8.701 -4.324 1.00 90.50 70 GLY A CA 1
ATOM 547 C C . GLY A 1 70 ? 5.951 -9.833 -5.352 1.00 90.50 70 GLY A C 1
ATOM 548 O O . GLY A 1 70 ? 6.479 -9.707 -6.464 1.00 90.50 70 GLY A O 1
ATOM 549 N N . ILE A 1 71 ? 5.245 -10.920 -5.025 1.00 92.94 71 ILE A N 1
ATOM 550 C CA . ILE A 1 71 ? 5.012 -12.039 -5.949 1.00 92.94 71 ILE A CA 1
ATOM 551 C C . ILE A 1 71 ? 4.132 -11.601 -7.125 1.00 92.94 71 ILE A C 1
ATOM 553 O O . ILE A 1 71 ? 4.495 -11.850 -8.276 1.00 92.94 71 ILE A O 1
ATOM 557 N N . LEU A 1 72 ? 3.008 -10.925 -6.868 1.00 92.56 72 LEU A N 1
ATOM 558 C CA . LEU A 1 72 ? 2.077 -10.488 -7.915 1.00 92.56 72 LEU A CA 1
ATOM 559 C C . LEU A 1 72 ? 2.732 -9.518 -8.904 1.00 92.56 72 LEU A C 1
ATOM 561 O O . LEU A 1 72 ? 2.579 -9.688 -10.114 1.00 92.56 72 LEU A O 1
ATOM 565 N N . VAL A 1 73 ? 3.512 -8.553 -8.409 1.00 90.44 73 VAL A N 1
ATOM 566 C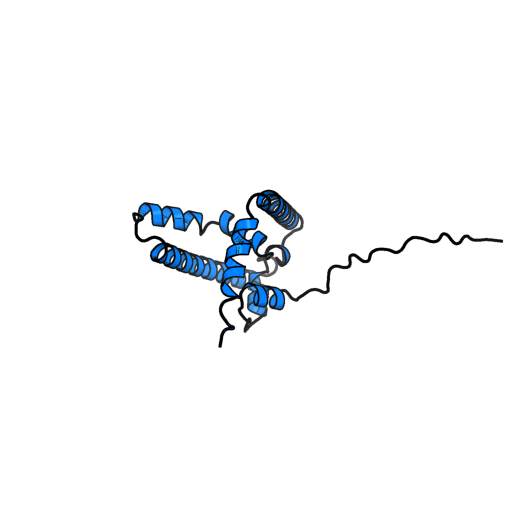 CA . VAL A 1 73 ? 4.281 -7.631 -9.256 1.00 90.44 73 VAL A CA 1
ATOM 567 C C . VAL A 1 73 ? 5.324 -8.390 -10.072 1.00 90.44 73 VAL A C 1
ATOM 569 O O . VAL A 1 73 ? 5.449 -8.150 -11.271 1.00 90.44 73 VAL A O 1
ATOM 572 N N . SER A 1 74 ? 6.032 -9.347 -9.464 1.00 90.44 74 SER A N 1
ATOM 573 C CA . SER A 1 74 ? 7.027 -10.165 -10.175 1.00 90.44 74 SER A CA 1
ATOM 574 C C . SER A 1 74 ? 6.393 -10.987 -11.302 1.00 90.44 74 SER A C 1
ATOM 576 O O . SER A 1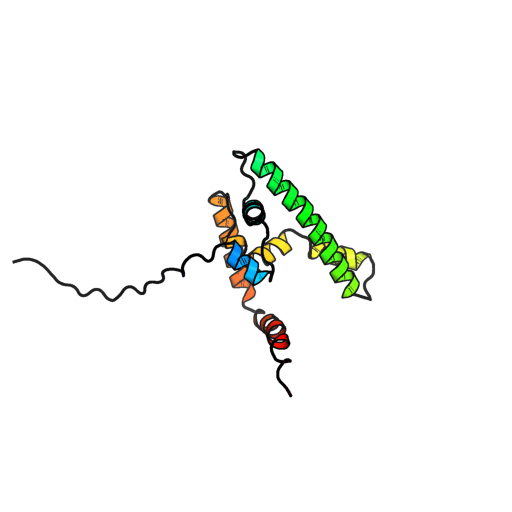 74 ? 6.913 -11.000 -12.417 1.00 90.44 74 SER A O 1
ATOM 578 N N . ILE A 1 75 ? 5.247 -11.627 -11.043 1.00 91.62 75 ILE A N 1
ATOM 579 C CA . ILE A 1 75 ? 4.482 -12.369 -12.057 1.00 91.62 75 ILE A CA 1
ATOM 580 C C . ILE A 1 75 ? 3.989 -11.420 -13.154 1.00 91.62 75 ILE A C 1
ATOM 582 O O . ILE A 1 75 ? 4.083 -11.748 -14.336 1.00 91.62 75 ILE A O 1
ATOM 586 N N . GLY A 1 76 ? 3.477 -10.247 -12.776 1.00 89.88 76 GLY A N 1
ATOM 587 C CA . GLY A 1 76 ? 3.021 -9.221 -13.708 1.00 89.88 76 GLY A CA 1
ATOM 588 C C . GLY A 1 76 ? 4.132 -8.786 -14.660 1.00 89.88 76 GLY A C 1
ATOM 589 O O . GLY A 1 76 ? 3.947 -8.865 -15.871 1.00 89.88 76 GLY A O 1
ATOM 590 N N . LEU A 1 77 ? 5.296 -8.414 -14.123 1.00 87.69 77 LEU A N 1
ATOM 591 C CA . LEU A 1 77 ? 6.475 -8.022 -14.901 1.00 87.69 77 LEU A CA 1
ATOM 592 C C . LEU A 1 77 ? 6.960 -9.146 -15.819 1.00 87.69 77 LEU A C 1
ATOM 594 O O . LEU A 1 77 ? 7.214 -8.903 -16.995 1.00 87.69 77 LEU A O 1
ATOM 598 N N . PHE A 1 78 ? 7.038 -10.379 -15.311 1.00 85.69 78 PHE A N 1
ATOM 599 C CA . PHE A 1 78 ? 7.466 -11.530 -16.109 1.00 85.69 78 PHE A CA 1
ATOM 600 C C . PHE A 1 78 ? 6.535 -11.794 -17.301 1.00 85.69 78 PHE A C 1
ATOM 602 O O . PHE A 1 78 ? 6.986 -12.182 -18.375 1.00 85.69 78 PHE A O 1
ATOM 609 N N . ARG A 1 79 ? 5.226 -11.572 -17.130 1.00 86.00 79 ARG A N 1
ATOM 610 C CA . ARG A 1 79 ? 4.231 -11.785 -18.191 1.00 86.00 79 ARG A CA 1
ATOM 611 C C . ARG A 1 79 ? 4.153 -10.635 -19.191 1.00 86.00 79 ARG A C 1
ATOM 613 O O . ARG A 1 79 ? 3.830 -10.885 -20.348 1.00 86.00 79 ARG A O 1
ATOM 620 N N . THR A 1 80 ? 4.380 -9.394 -18.762 1.00 80.88 80 THR A N 1
ATOM 621 C CA . THR A 1 80 ? 4.246 -8.210 -19.628 1.00 80.88 80 THR A CA 1
ATOM 622 C C . THR A 1 80 ? 5.525 -7.871 -20.378 1.00 80.88 80 THR A C 1
ATOM 624 O O . THR A 1 80 ? 5.458 -7.248 -21.435 1.00 80.88 80 THR A O 1
ATOM 627 N N . ILE A 1 81 ? 6.684 -8.281 -19.865 1.00 72.62 81 ILE A N 1
ATOM 628 C CA . ILE A 1 81 ? 7.978 -7.865 -20.393 1.00 72.62 81 ILE A CA 1
ATOM 629 C C . ILE A 1 81 ? 8.801 -9.101 -20.759 1.00 72.62 81 ILE A C 1
ATOM 631 O O . ILE A 1 81 ? 9.487 -9.695 -19.933 1.00 72.62 81 ILE A O 1
ATOM 635 N N . THR A 1 82 ? 8.773 -9.456 -22.041 1.00 64.81 82 THR A N 1
ATOM 636 C CA . THR A 1 82 ? 9.453 -10.644 -22.582 1.00 64.81 82 THR A CA 1
ATOM 637 C C . THR A 1 82 ? 10.929 -10.423 -22.937 1.00 64.81 82 THR A C 1
ATOM 639 O O . THR A 1 82 ? 11.612 -11.386 -23.271 1.00 64.81 82 THR A O 1
ATOM 642 N N . MET A 1 83 ? 11.430 -9.180 -22.884 1.00 68.94 83 MET A N 1
ATOM 643 C CA . MET A 1 83 ? 12.721 -8.785 -23.483 1.00 68.94 83 MET A CA 1
ATOM 644 C C . MET A 1 83 ? 13.728 -8.144 -22.511 1.00 68.94 83 MET A C 1
ATOM 646 O O . MET A 1 83 ? 14.813 -7.755 -22.938 1.00 68.94 83 MET A O 1
ATOM 650 N N . TYR A 1 84 ? 13.409 -8.002 -21.220 1.00 71.44 84 TYR A N 1
ATOM 651 C CA . TYR A 1 84 ? 14.350 -7.422 -20.252 1.00 71.44 84 TYR A CA 1
ATOM 652 C C . TYR A 1 84 ? 15.313 -8.455 -19.683 1.00 71.44 84 TYR A C 1
ATOM 654 O O . TYR A 1 84 ? 14.952 -9.596 -19.397 1.00 71.44 84 TYR A O 1
ATOM 662 N N . ASN A 1 85 ? 16.556 -8.019 -19.481 1.00 79.56 85 ASN A N 1
ATOM 663 C CA . ASN A 1 85 ? 17.535 -8.807 -18.751 1.00 79.56 85 ASN A CA 1
ATOM 664 C C . ASN A 1 85 ? 17.132 -8.900 -17.255 1.00 79.56 85 ASN A C 1
ATOM 666 O O . ASN A 1 85 ? 16.338 -8.089 -16.761 1.00 79.56 85 ASN A O 1
ATOM 670 N N . PRO A 1 86 ? 17.680 -9.865 -16.494 1.00 81.44 86 PRO A N 1
ATOM 671 C CA . PRO A 1 86 ? 17.332 -10.047 -15.081 1.00 81.44 86 PRO A CA 1
ATOM 672 C C . PRO A 1 86 ? 17.560 -8.808 -14.191 1.00 81.44 86 PRO A C 1
ATOM 674 O O . PRO A 1 86 ? 16.866 -8.626 -13.185 1.00 81.44 86 PRO A O 1
ATOM 677 N N . GLY A 1 87 ? 18.518 -7.948 -14.552 1.00 83.94 87 GLY A N 1
ATOM 678 C CA . GLY A 1 87 ? 18.817 -6.712 -13.828 1.00 83.94 87 GLY A CA 1
ATOM 679 C C . GLY A 1 87 ? 17.696 -5.681 -13.953 1.00 83.94 87 GLY A C 1
ATOM 680 O O . GLY A 1 87 ? 17.249 -5.127 -12.947 1.00 83.94 87 GLY A O 1
ATOM 681 N N . ASP A 1 88 ? 17.172 -5.494 -15.162 1.00 83.44 88 ASP A N 1
ATOM 682 C CA . ASP A 1 88 ? 16.056 -4.586 -15.432 1.00 83.44 88 ASP A CA 1
ATOM 683 C C . ASP A 1 88 ? 14.769 -5.055 -14.746 1.00 83.44 88 ASP A C 1
ATOM 685 O O . ASP A 1 88 ? 14.075 -4.251 -14.121 1.00 83.44 88 ASP A O 1
ATOM 689 N N . LEU A 1 89 ? 14.485 -6.364 -14.757 1.00 83.56 89 LEU A N 1
ATOM 690 C CA . LEU A 1 89 ? 13.354 -6.934 -14.012 1.00 83.56 89 LEU A CA 1
ATOM 691 C C . LEU A 1 89 ? 13.461 -6.645 -12.510 1.00 83.56 89 LEU A C 1
ATOM 693 O O . LEU A 1 89 ? 12.475 -6.267 -11.878 1.00 83.56 89 LEU A O 1
ATOM 697 N N . THR A 1 90 ? 14.664 -6.769 -11.946 1.00 87.38 90 THR A N 1
ATOM 698 C CA . THR A 1 90 ? 14.917 -6.454 -10.535 1.00 87.38 90 THR A CA 1
ATOM 699 C C . THR A 1 90 ? 14.696 -4.970 -10.256 1.00 87.38 90 THR A C 1
ATOM 701 O O . THR A 1 90 ? 14.018 -4.627 -9.288 1.00 87.38 90 THR A O 1
ATOM 704 N N . ARG A 1 91 ? 15.204 -4.086 -11.122 1.00 87.12 91 ARG A N 1
ATOM 705 C CA . ARG A 1 91 ? 15.031 -2.634 -10.994 1.00 87.12 91 ARG A CA 1
ATOM 706 C C . ARG A 1 91 ? 13.559 -2.228 -11.065 1.00 87.12 91 ARG A C 1
ATOM 708 O O . ARG A 1 91 ? 13.102 -1.462 -10.220 1.00 87.12 91 ARG A O 1
ATOM 715 N N . HIS A 1 92 ? 12.815 -2.752 -12.037 1.00 87.06 92 HIS A N 1
ATOM 716 C CA . HIS A 1 92 ? 11.387 -2.477 -12.181 1.00 87.06 92 HIS A CA 1
ATOM 717 C C . HIS A 1 92 ? 10.578 -3.013 -11.007 1.00 87.06 92 HIS A C 1
ATOM 719 O O . HIS A 1 92 ? 9.718 -2.301 -10.495 1.00 87.06 92 HIS A O 1
ATOM 725 N N . ARG A 1 93 ? 10.885 -4.228 -10.539 1.00 88.19 93 ARG A N 1
ATOM 726 C CA . ARG A 1 93 ? 10.245 -4.786 -9.349 1.00 88.19 93 ARG A CA 1
ATOM 727 C C . ARG A 1 93 ? 10.454 -3.867 -8.151 1.00 88.19 93 ARG A C 1
ATOM 729 O O . ARG A 1 93 ? 9.468 -3.431 -7.578 1.00 88.19 93 ARG A O 1
ATOM 736 N N . SER A 1 94 ? 11.699 -3.505 -7.840 1.00 88.44 94 SER A N 1
ATOM 737 C CA . SER A 1 94 ? 12.005 -2.635 -6.699 1.00 88.44 94 SER A CA 1
ATOM 738 C C . SER A 1 94 ? 11.326 -1.266 -6.789 1.00 88.44 94 SER A C 1
ATOM 740 O O . SER A 1 94 ? 10.928 -0.724 -5.766 1.00 88.44 94 SER A O 1
ATOM 742 N N . ALA A 1 95 ? 11.165 -0.711 -7.995 1.00 87.94 95 ALA A N 1
ATOM 743 C CA . ALA A 1 95 ? 10.462 0.557 -8.194 1.00 87.94 95 ALA A CA 1
ATOM 744 C C . ALA A 1 95 ? 8.937 0.449 -7.999 1.00 87.94 95 ALA A C 1
ATOM 746 O O . ALA A 1 95 ? 8.301 1.425 -7.613 1.00 87.94 95 ALA A O 1
ATOM 747 N N . LEU A 1 96 ? 8.346 -0.715 -8.280 1.00 87.06 96 LEU A N 1
ATOM 748 C CA . LEU A 1 96 ? 6.907 -0.964 -8.135 1.00 87.06 96 LEU A CA 1
ATOM 749 C C . LEU A 1 96 ? 6.525 -1.495 -6.746 1.00 87.06 96 LEU A C 1
ATOM 751 O O . LEU A 1 96 ? 5.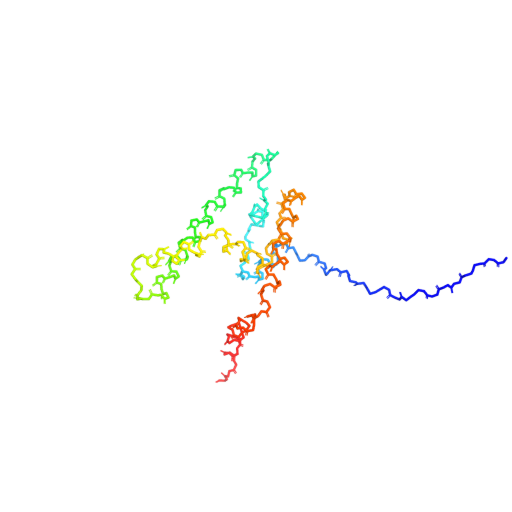371 -1.376 -6.348 1.00 87.06 96 LEU A O 1
ATOM 755 N N . THR A 1 97 ? 7.476 -2.074 -6.013 1.00 89.44 97 THR A N 1
ATOM 756 C CA . THR A 1 97 ? 7.292 -2.612 -4.657 1.00 89.44 97 THR A CA 1
ATOM 757 C C . THR A 1 97 ? 8.018 -1.751 -3.625 1.00 89.44 97 THR A C 1
ATOM 759 O O . THR A 1 97 ? 8.756 -2.265 -2.786 1.00 89.44 97 THR A O 1
ATOM 762 N N . CYS A 1 98 ? 7.883 -0.429 -3.729 1.00 88.62 98 CYS A N 1
ATOM 763 C CA . CYS A 1 98 ? 8.439 0.507 -2.756 1.00 88.62 98 CYS A CA 1
ATOM 764 C C . CYS A 1 98 ? 7.338 1.304 -2.055 1.00 88.62 98 CYS A C 1
ATOM 766 O O . CYS A 1 98 ? 6.257 1.532 -2.606 1.00 88.62 98 CYS A O 1
ATOM 768 N N . ASN A 1 99 ? 7.650 1.777 -0.848 1.00 90.25 99 ASN A N 1
ATOM 769 C CA . ASN A 1 99 ? 6.715 2.533 -0.018 1.00 90.25 99 ASN A CA 1
ATOM 770 C C . ASN A 1 99 ? 6.216 3.808 -0.704 1.00 90.25 99 ASN A C 1
ATOM 772 O O . ASN A 1 99 ? 5.047 4.146 -0.553 1.00 90.25 99 ASN A O 1
ATOM 776 N N . ASP A 1 100 ? 7.054 4.473 -1.503 1.00 89.75 100 ASP A N 1
ATOM 777 C CA . ASP A 1 100 ? 6.644 5.661 -2.260 1.00 89.75 100 ASP A CA 1
ATOM 778 C C . ASP A 1 100 ? 5.566 5.312 -3.294 1.00 89.75 100 ASP A C 1
ATOM 780 O O . ASP A 1 100 ? 4.540 5.989 -3.388 1.00 89.75 100 ASP A O 1
ATOM 784 N N . CYS A 1 101 ? 5.750 4.207 -4.028 1.00 89.62 101 CYS A N 1
ATOM 785 C CA . CYS A 1 101 ? 4.759 3.711 -4.978 1.00 89.62 101 CYS A CA 1
ATOM 786 C C . CYS A 1 101 ? 3.452 3.348 -4.260 1.00 89.62 101 CYS A C 1
ATOM 788 O O . CYS A 1 101 ? 2.374 3.790 -4.667 1.00 89.62 101 CYS A O 1
ATOM 790 N N . PHE A 1 102 ? 3.537 2.612 -3.149 1.00 91.06 102 PHE A N 1
ATOM 791 C CA . PHE A 1 102 ? 2.368 2.255 -2.347 1.00 91.06 102 PHE A CA 1
ATOM 792 C C . PHE A 1 102 ? 1.665 3.479 -1.754 1.00 91.06 102 PHE A C 1
ATOM 794 O O . PHE A 1 102 ? 0.436 3.516 -1.743 1.00 91.06 102 PHE A O 1
ATOM 801 N N . GLY A 1 103 ? 2.402 4.511 -1.340 1.00 91.88 103 GLY A N 1
ATOM 802 C CA . GLY A 1 103 ? 1.845 5.776 -0.866 1.00 91.88 103 GLY A CA 1
ATOM 803 C C . GLY A 1 103 ? 1.022 6.477 -1.946 1.00 91.88 103 GLY A C 1
ATOM 804 O O . GLY A 1 103 ? -0.132 6.841 -1.711 1.00 91.88 103 GLY A O 1
ATOM 805 N N . VAL A 1 104 ? 1.560 6.582 -3.164 1.00 92.19 104 VAL A N 1
ATOM 806 C CA . VAL A 1 104 ? 0.832 7.150 -4.311 1.00 92.19 104 VAL A CA 1
ATOM 807 C C . VAL A 1 104 ? -0.429 6.339 -4.628 1.00 92.19 104 VAL A C 1
ATOM 809 O O . VAL A 1 104 ? -1.497 6.918 -4.828 1.00 92.19 104 VAL A O 1
ATOM 812 N N . LEU A 1 105 ? -0.347 5.004 -4.638 1.00 91.00 105 LEU A N 1
ATOM 813 C CA . LEU A 1 105 ? -1.513 4.143 -4.875 1.00 91.00 105 LEU A CA 1
ATOM 814 C C . LEU A 1 105 ? -2.567 4.274 -3.764 1.00 91.00 105 LEU A C 1
ATOM 816 O O . LEU A 1 105 ? -3.759 4.339 -4.054 1.00 91.00 105 LEU A O 1
ATOM 820 N N . THR A 1 106 ? -2.135 4.389 -2.508 1.00 91.69 106 THR A N 1
ATOM 821 C CA . THR A 1 106 ? -3.004 4.608 -1.339 1.00 91.69 106 THR A CA 1
ATOM 822 C C . THR A 1 106 ? -3.807 5.903 -1.478 1.00 91.69 106 THR A C 1
ATOM 824 O O . THR A 1 106 ? -4.991 5.944 -1.129 1.00 91.69 106 THR A O 1
ATOM 827 N N . VAL A 1 107 ? -3.202 6.962 -2.028 1.00 92.81 107 VAL A N 1
ATOM 828 C CA . VAL A 1 107 ? -3.923 8.204 -2.342 1.00 92.81 107 VAL A CA 1
ATOM 829 C C . VAL A 1 107 ? -4.862 8.009 -3.524 1.00 92.81 107 VAL A C 1
ATOM 831 O O . VAL A 1 107 ? -6.054 8.292 -3.410 1.00 92.81 107 VAL A O 1
ATOM 834 N N . LYS A 1 108 ? -4.347 7.458 -4.626 1.00 89.62 108 LYS A N 1
ATOM 835 C CA . LYS A 1 108 ? -5.089 7.244 -5.874 1.00 89.62 108 LYS A CA 1
ATOM 836 C C . LYS A 1 108 ? -6.377 6.437 -5.684 1.00 89.62 108 LYS A C 1
ATOM 838 O O . LYS A 1 108 ? -7.373 6.736 -6.333 1.00 89.62 108 LYS A O 1
ATOM 843 N N . PHE A 1 109 ? -6.363 5.433 -4.810 1.00 88.94 109 PHE A N 1
ATOM 844 C CA . PHE A 1 109 ? -7.530 4.602 -4.492 1.00 88.94 109 PHE A CA 1
ATOM 845 C C . PHE A 1 109 ? -8.316 5.089 -3.264 1.00 88.94 109 PHE A C 1
ATOM 847 O O . PHE A 1 109 ? -9.162 4.364 -2.755 1.00 88.94 109 PHE A O 1
ATOM 854 N N . GLY A 1 110 ? -8.027 6.286 -2.742 1.00 90.25 110 GLY A N 1
ATOM 855 C CA . GLY A 1 110 ? -8.763 6.875 -1.618 1.00 90.25 110 GLY A CA 1
ATOM 856 C C . GLY A 1 110 ? -8.571 6.177 -0.266 1.00 90.25 110 GLY A C 1
ATOM 857 O O . GLY A 1 110 ? -9.213 6.560 0.708 1.00 90.25 110 GLY A O 1
ATOM 858 N N . ILE A 1 111 ? -7.662 5.203 -0.170 1.00 92.12 111 ILE A N 1
ATOM 859 C CA . ILE A 1 111 ? -7.427 4.370 1.022 1.00 92.12 111 ILE A CA 1
ATOM 860 C C . ILE A 1 111 ? -7.018 5.221 2.231 1.00 92.12 111 ILE A C 1
ATOM 862 O O . ILE A 1 111 ? -7.465 4.972 3.349 1.00 92.12 111 ILE A O 1
ATOM 866 N N . HIS A 1 112 ? -6.215 6.266 2.003 1.00 93.00 112 HIS A N 1
ATOM 867 C CA . HIS A 1 112 ? -5.744 7.195 3.038 1.00 93.00 112 HIS A CA 1
ATOM 868 C C . HIS A 1 112 ? -6.875 7.810 3.885 1.00 93.00 112 HIS A C 1
ATOM 870 O O . HIS A 1 112 ? -6.668 8.080 5.065 1.00 93.00 112 HIS A O 1
ATOM 876 N N . LYS A 1 113 ? -8.080 7.967 3.317 1.00 91.75 113 LYS A N 1
ATOM 877 C CA . LYS A 1 113 ? -9.266 8.530 3.992 1.00 91.75 113 LYS A CA 1
ATOM 878 C C . LYS A 1 113 ? -9.846 7.601 5.062 1.00 91.75 113 LYS A C 1
ATOM 880 O O . LYS A 1 113 ? -10.618 8.047 5.905 1.00 91.75 113 LYS A O 1
ATOM 885 N N . PHE A 1 114 ? -9.472 6.323 5.032 1.00 91.88 114 PHE A N 1
ATOM 886 C CA . PHE A 1 114 ? -9.978 5.282 5.926 1.00 91.88 114 PHE A CA 1
ATOM 887 C C . PHE A 1 114 ? -8.930 4.785 6.932 1.00 91.88 114 PHE A C 1
ATOM 889 O O . PHE A 1 114 ? -9.211 3.850 7.679 1.00 91.88 114 PHE A O 1
ATOM 896 N N . LEU A 1 115 ? -7.733 5.385 6.977 1.00 91.00 115 LEU A N 1
ATOM 897 C CA . LEU A 1 115 ? -6.687 4.991 7.925 1.00 91.00 115 LEU A CA 1
ATOM 898 C C . LEU A 1 115 ? -7.0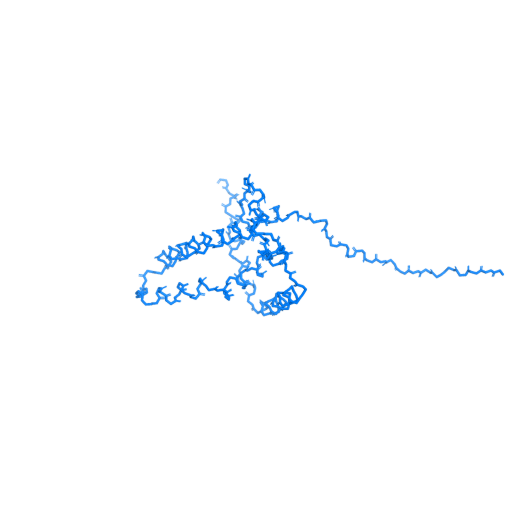68 5.362 9.365 1.00 91.00 115 LEU A C 1
ATOM 900 O O . LEU A 1 115 ? -7.437 6.498 9.664 1.00 91.00 115 LEU A O 1
ATOM 904 N N . LEU A 1 116 ? -6.925 4.403 10.281 1.00 88.44 116 LEU A N 1
ATOM 905 C CA . LEU A 1 116 ? -7.318 4.541 11.684 1.00 88.44 116 LEU A CA 1
ATOM 906 C C . LEU A 1 116 ? -6.091 4.558 12.607 1.00 88.44 116 LEU A C 1
ATOM 908 O O . LEU A 1 116 ? -5.086 3.893 12.356 1.00 88.44 116 LEU A O 1
ATOM 912 N N . GLY A 1 117 ? -6.179 5.274 13.734 1.00 85.69 117 GLY A N 1
ATOM 913 C CA . GLY A 1 117 ? -5.134 5.261 14.772 1.00 85.69 117 GLY A CA 1
ATOM 914 C C . GLY A 1 117 ? -3.876 6.083 14.447 1.00 85.69 117 GLY A C 1
ATOM 915 O O . GLY A 1 117 ? -2.810 5.855 15.036 1.00 85.69 117 GLY A O 1
ATOM 916 N N . LEU A 1 118 ? -3.986 7.034 13.515 1.00 87.19 118 LEU A N 1
ATOM 917 C CA . LEU A 1 118 ? -2.941 8.013 13.215 1.00 87.19 118 LEU A CA 1
ATOM 918 C C . LEU A 1 118 ? -2.983 9.175 14.231 1.00 87.19 118 LEU A C 1
ATOM 920 O O . LEU A 1 118 ? -4.064 9.687 14.517 1.00 87.19 118 LEU A O 1
ATOM 924 N N . PRO A 1 119 ? -1.841 9.615 14.794 1.00 89.94 119 PRO A N 1
ATOM 925 C CA . PRO A 1 119 ? -1.777 10.805 15.627 1.00 89.94 119 PRO A CA 1
ATOM 926 C C . PRO A 1 119 ? -2.001 12.042 14.751 1.00 89.94 119 PRO A C 1
ATOM 928 O O . PRO A 1 119 ? -1.696 11.990 13.557 1.00 89.94 119 PRO A O 1
ATOM 931 N N . PRO A 1 120 ? -2.447 13.172 15.328 1.00 90.81 120 PRO A N 1
ATOM 932 C CA . PRO A 1 120 ? -2.768 14.375 14.560 1.00 90.81 120 PRO A CA 1
ATOM 933 C C . PRO A 1 120 ? -1.647 14.841 13.623 1.00 90.81 120 PRO A C 1
ATOM 935 O O . PRO A 1 120 ? -1.915 15.198 12.482 1.00 90.81 120 PRO A O 1
ATOM 938 N N . SER A 1 121 ? -0.387 14.769 14.065 1.00 93.12 121 SER A N 1
ATOM 939 C CA . SER A 1 121 ? 0.772 15.142 13.245 1.00 93.12 121 SER A CA 1
ATOM 940 C C . SER A 1 121 ? 0.954 14.246 12.019 1.00 93.12 121 SER A C 1
ATOM 942 O O . SER A 1 121 ? 1.211 14.736 10.927 1.00 93.12 121 SER A O 1
ATOM 944 N N . LEU A 1 122 ? 0.789 12.931 12.172 1.00 91.25 122 LEU A N 1
ATOM 945 C CA . LEU A 1 122 ? 0.915 12.004 11.049 1.00 91.25 122 LEU A CA 1
ATOM 946 C C . LEU A 1 122 ? -0.289 12.099 10.111 1.00 91.25 122 LEU A C 1
ATOM 948 O O . LEU A 1 122 ? -0.112 12.030 8.901 1.00 91.25 122 LEU A O 1
ATOM 952 N N . LEU A 1 123 ? -1.495 12.283 10.655 1.00 92.00 123 LEU A N 1
ATOM 953 C CA . LEU A 1 123 ? -2.694 12.511 9.850 1.00 92.00 123 LEU A CA 1
ATOM 954 C C . LEU A 1 123 ? -2.551 13.775 8.991 1.00 92.00 123 LEU A C 1
ATOM 956 O O . LEU A 1 123 ? -2.889 13.745 7.813 1.00 92.00 123 LEU A O 1
ATOM 960 N N . HIS A 1 124 ? -2.000 14.853 9.557 1.00 94.06 124 HIS A N 1
ATOM 961 C CA . HIS A 1 124 ? -1.694 16.072 8.811 1.00 94.06 124 HIS A CA 1
ATOM 962 C C . HIS A 1 124 ? -0.745 15.796 7.639 1.00 94.06 124 HIS A C 1
ATOM 964 O O . HIS A 1 124 ? -1.084 16.127 6.508 1.00 94.06 124 HIS A O 1
ATOM 970 N N . ASN A 1 125 ? 0.372 15.104 7.882 1.00 95.12 125 ASN A N 1
ATOM 971 C CA . ASN A 1 125 ? 1.334 14.765 6.828 1.00 95.12 125 ASN A CA 1
ATOM 972 C C . ASN A 1 125 ? 0.720 13.879 5.730 1.00 95.12 125 ASN A C 1
ATOM 974 O O . ASN A 1 125 ? 1.024 14.048 4.553 1.00 95.12 125 ASN A O 1
ATOM 978 N N . VAL A 1 126 ? -0.143 12.925 6.102 1.00 93.94 126 VAL A N 1
ATOM 979 C CA . VAL A 1 126 ? -0.853 12.066 5.139 1.00 93.94 126 VAL A CA 1
ATOM 980 C C . VAL A 1 126 ? -1.802 12.891 4.270 1.00 93.94 126 VAL A C 1
ATOM 982 O O . VAL A 1 126 ? -1.835 12.690 3.058 1.00 93.94 126 VAL A O 1
ATOM 985 N N . ASN A 1 127 ? -2.542 13.827 4.867 1.00 94.50 127 ASN A N 1
ATOM 986 C CA . ASN A 1 127 ? -3.449 14.706 4.130 1.00 94.50 127 ASN A CA 1
ATOM 987 C C . ASN A 1 127 ? -2.682 15.669 3.216 1.00 94.50 127 ASN A C 1
ATOM 989 O O . ASN A 1 127 ? -3.031 15.798 2.048 1.00 94.50 127 ASN A O 1
ATOM 993 N N . GLU A 1 128 ? -1.597 16.274 3.701 1.00 95.25 128 GLU A N 1
ATOM 994 C CA . GLU A 1 128 ? -0.727 17.133 2.890 1.00 95.25 128 GLU A CA 1
ATOM 995 C C . GLU A 1 128 ? -0.138 16.362 1.698 1.00 95.25 128 GLU A C 1
ATOM 997 O O . GLU A 1 128 ? -0.164 16.833 0.559 1.00 95.25 128 GLU A O 1
ATOM 1002 N N . PHE A 1 129 ? 0.346 15.138 1.935 1.00 94.19 129 PHE A N 1
ATOM 1003 C CA . PHE A 1 129 ? 0.814 14.263 0.865 1.00 94.19 129 PHE A CA 1
ATOM 1004 C C . PHE A 1 129 ? -0.300 13.972 -0.148 1.00 94.19 129 PHE A C 1
ATOM 1006 O O . PHE A 1 129 ? -0.062 14.081 -1.351 1.00 94.19 129 PHE A O 1
ATOM 1013 N N . ALA A 1 130 ? -1.511 13.644 0.313 1.00 93.88 130 ALA A N 1
ATOM 1014 C CA . ALA A 1 130 ? -2.649 13.368 -0.560 1.00 93.88 130 ALA A CA 1
ATOM 1015 C C . ALA A 1 130 ? -3.011 14.572 -1.441 1.00 93.88 130 ALA A C 1
ATOM 1017 O O . ALA A 1 130 ? -3.112 14.427 -2.660 1.00 93.88 130 ALA A O 1
ATOM 1018 N N . GLU A 1 131 ? -3.100 15.768 -0.858 1.00 93.25 131 GLU A N 1
ATOM 1019 C CA . GLU A 1 131 ? -3.356 17.007 -1.597 1.00 93.25 131 GLU A CA 1
ATOM 1020 C C . GLU A 1 131 ? -2.286 17.278 -2.660 1.00 93.25 131 GLU A C 1
ATOM 1022 O O . GLU A 1 131 ? -2.594 17.691 -3.780 1.00 93.25 131 GLU A O 1
ATOM 1027 N N . ASN A 1 132 ? -1.016 17.039 -2.327 1.00 93.25 132 ASN A N 1
ATOM 1028 C CA . ASN A 1 132 ? 0.090 17.227 -3.261 1.00 93.25 132 ASN A CA 1
ATOM 1029 C C . ASN A 1 132 ? 0.024 16.236 -4.433 1.00 93.25 132 ASN A C 1
ATOM 1031 O O . ASN A 1 132 ? 0.274 16.627 -5.575 1.00 93.25 132 ASN A O 1
ATOM 1035 N N . GLN A 1 133 ? -0.362 14.981 -4.184 1.00 89.06 133 GLN A N 1
ATOM 1036 C CA . GLN A 1 133 ? -0.553 13.985 -5.243 1.00 89.06 133 GLN A CA 1
ATOM 1037 C C . GLN A 1 133 ? -1.755 14.311 -6.142 1.00 89.06 133 GLN A C 1
ATOM 1039 O O . GLN A 1 133 ? -1.661 14.172 -7.362 1.00 89.06 133 GLN A O 1
ATOM 1044 N N . GLU A 1 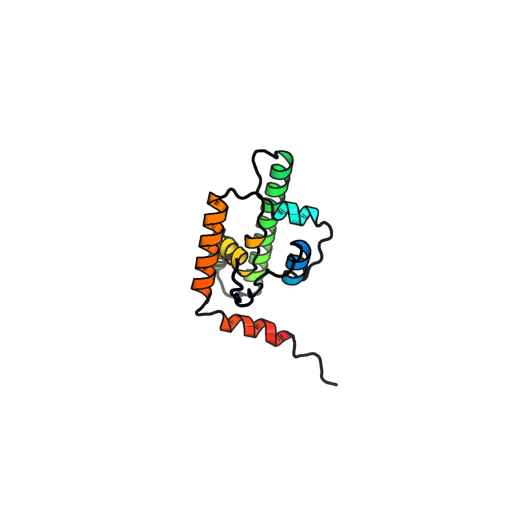134 ? -2.867 14.788 -5.575 1.00 83.88 134 GLU A N 1
ATOM 1045 C CA . GLU A 1 134 ? -4.052 15.196 -6.345 1.00 83.88 134 GLU A CA 1
ATOM 1046 C C . GLU A 1 134 ? -3.749 16.404 -7.248 1.00 83.88 134 GLU A C 1
ATOM 1048 O O . GLU A 1 134 ? -4.091 16.396 -8.434 1.00 83.88 134 GLU A O 1
ATOM 1053 N N . LYS A 1 135 ? -3.009 17.398 -6.737 1.00 83.75 135 LYS A N 1
ATOM 1054 C CA . LYS A 1 135 ? -2.521 18.543 -7.529 1.00 83.75 135 LYS A CA 1
ATOM 1055 C C . LYS A 1 135 ? -1.564 18.102 -8.645 1.00 83.75 135 LYS A C 1
ATOM 1057 O O . LYS A 1 135 ? -1.641 18.618 -9.759 1.00 83.75 135 LYS A O 1
ATOM 1062 N N . ALA A 1 136 ? -0.6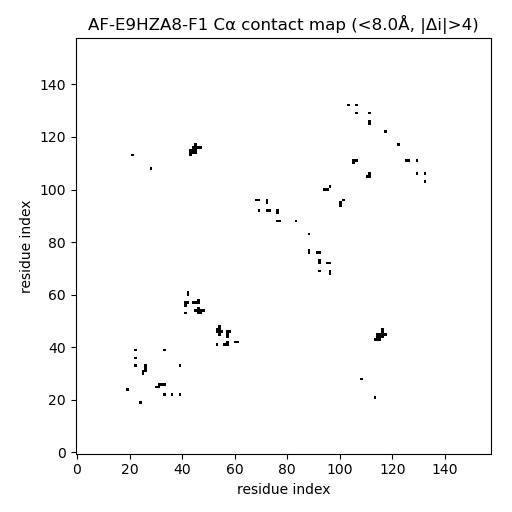89 17.132 -8.374 1.00 76.00 136 ALA A N 1
ATOM 1063 C CA . ALA A 1 136 ? 0.270 16.610 -9.348 1.00 76.00 136 ALA A CA 1
ATOM 1064 C C . ALA A 1 136 ? -0.367 15.721 -10.437 1.00 76.00 136 ALA A C 1
ATOM 1066 O O . ALA A 1 136 ? 0.180 15.612 -11.534 1.00 76.00 136 ALA A O 1
ATOM 1067 N N . ALA A 1 137 ? -1.526 15.103 -10.178 1.00 60.78 137 ALA A N 1
ATOM 1068 C CA . ALA A 1 137 ? -2.214 14.217 -11.124 1.00 60.78 137 ALA A CA 1
ATOM 1069 C C . ALA A 1 137 ? -2.927 14.952 -12.286 1.00 60.78 137 AL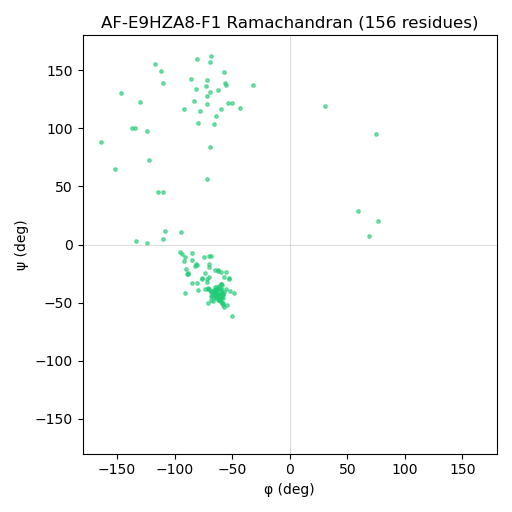A A C 1
ATOM 1071 O O . ALA A 1 137 ? -3.346 14.317 -13.263 1.00 60.78 137 ALA A O 1
ATOM 1072 N N . HIS A 1 138 ? -3.041 16.282 -12.219 1.00 52.12 138 HIS A N 1
ATOM 1073 C CA . HIS A 1 138 ? -3.785 17.099 -13.183 1.00 52.12 138 HIS A CA 1
ATOM 1074 C C . HIS A 1 138 ? -3.241 17.221 -14.632 1.00 52.12 138 HIS A C 1
ATOM 1076 O O . HIS A 1 138 ? -4.019 17.668 -15.475 1.00 52.12 138 HIS A O 1
ATOM 1082 N N . PRO A 1 139 ? -2.019 16.779 -15.014 1.00 45.84 139 PRO A N 1
ATOM 1083 C CA . PRO A 1 139 ? -1.618 16.753 -16.431 1.00 45.84 139 PRO A CA 1
ATOM 1084 C C . PRO A 1 139 ? -1.889 15.435 -17.190 1.00 45.84 139 PRO A C 1
ATOM 1086 O O . PRO A 1 139 ? -1.822 15.443 -18.417 1.00 45.84 139 PRO A O 1
ATOM 1089 N N . TYR A 1 140 ? -2.185 14.302 -16.526 1.00 44.19 140 TYR A N 1
ATOM 1090 C CA . TYR A 1 140 ? -2.239 12.977 -17.196 1.00 44.19 140 TYR A CA 1
ATOM 1091 C C . TYR A 1 140 ? -3.459 12.090 -16.871 1.00 44.19 140 TYR A C 1
ATOM 1093 O O . TYR A 1 140 ? -3.565 10.979 -17.404 1.00 44.19 140 TYR A O 1
ATOM 1101 N N . SER A 1 141 ? -4.425 12.555 -16.069 1.00 42.78 141 SER A N 1
ATOM 1102 C CA . SER A 1 141 ? -5.608 11.753 -15.690 1.00 42.78 141 SER A CA 1
ATOM 1103 C C . SER A 1 141 ? -6.472 11.292 -16.885 1.00 42.78 141 SER A C 1
ATOM 1105 O O . SER A 1 141 ? -7.111 10.240 -16.819 1.00 42.78 141 SER A O 1
ATOM 1107 N N . ASN A 1 142 ? -6.405 11.990 -18.027 1.00 39.59 142 ASN A N 1
ATOM 1108 C CA . ASN A 1 142 ? -7.168 11.674 -19.242 1.00 39.59 142 ASN A CA 1
ATOM 1109 C C . ASN A 1 142 ? -6.744 10.391 -19.987 1.00 39.59 142 ASN A C 1
ATOM 1111 O O . ASN A 1 142 ? -7.464 9.963 -20.893 1.00 39.59 142 ASN A O 1
ATOM 1115 N N . MET A 1 143 ? -5.616 9.753 -19.644 1.00 40.16 143 MET A N 1
ATOM 1116 C CA . MET A 1 143 ? -5.214 8.493 -20.297 1.00 40.16 143 MET A CA 1
ATOM 1117 C C . MET A 1 143 ? -5.773 7.230 -19.627 1.00 40.16 143 MET A C 1
ATOM 1119 O O . MET A 1 143 ? -5.975 6.231 -20.313 1.00 40.16 143 MET A O 1
ATOM 1123 N N . LEU A 1 144 ? -6.096 7.258 -18.330 1.00 46.72 144 LEU A N 1
ATOM 1124 C CA . LEU A 1 144 ? -6.579 6.063 -17.618 1.00 46.72 144 LEU A CA 1
ATOM 1125 C C . LEU A 1 144 ? -8.105 5.886 -17.675 1.00 46.72 144 LEU A C 1
ATOM 1127 O O . LEU A 1 144 ? -8.578 4.751 -17.662 1.00 46.72 144 LEU A O 1
ATOM 1131 N N . GLY A 1 145 ? -8.875 6.965 -17.860 1.00 40.34 145 GLY A N 1
ATOM 1132 C CA . GLY A 1 145 ? -10.321 6.872 -18.124 1.00 40.34 145 GLY A CA 1
ATOM 1133 C C . GLY A 1 145 ? -10.662 6.131 -19.428 1.00 40.34 145 GLY A C 1
ATOM 1134 O O . GLY A 1 145 ? -11.740 5.550 -19.556 1.00 40.34 145 GLY A O 1
ATOM 1135 N N . LYS A 1 146 ? -9.719 6.078 -20.381 1.00 39.31 146 LYS A N 1
ATOM 1136 C CA . LYS A 1 146 ? -9.877 5.383 -21.670 1.00 39.31 146 LYS A CA 1
ATOM 1137 C C . LYS A 1 146 ? -9.632 3.869 -21.605 1.00 39.31 146 LYS A C 1
ATOM 1139 O O . LYS A 1 146 ? -10.064 3.157 -22.503 1.00 39.31 146 LYS A O 1
ATOM 1144 N N . LEU A 1 147 ? -8.990 3.358 -20.549 1.00 40.34 147 LEU A N 1
ATOM 1145 C CA . LEU A 1 147 ? -8.806 1.912 -20.346 1.00 40.34 147 LEU A CA 1
ATOM 1146 C C . LEU A 1 147 ? -10.013 1.264 -19.648 1.00 40.34 147 LEU A C 1
ATOM 1148 O O . LEU A 1 147 ? -10.362 0.134 -19.973 1.00 40.34 147 LEU A O 1
ATOM 1152 N N . GLY A 1 148 ? -10.697 1.991 -18.756 1.00 36.31 148 GLY A N 1
ATOM 1153 C CA . GLY A 1 148 ? -11.912 1.506 -18.084 1.00 36.31 148 GLY A CA 1
ATOM 1154 C C . GLY A 1 148 ? -13.172 1.527 -18.960 1.00 36.31 148 GLY A C 1
ATOM 1155 O O . GLY A 1 148 ? -14.047 0.685 -18.796 1.00 36.31 148 GLY A O 1
ATOM 1156 N N . THR A 1 149 ? -13.255 2.440 -19.931 1.00 43.00 149 THR A N 1
ATOM 1157 C CA . THR A 1 149 ? -14.421 2.572 -20.830 1.00 43.00 149 THR A CA 1
ATOM 1158 C C . THR A 1 149 ? -14.387 1.632 -22.039 1.00 43.00 149 THR A C 1
ATOM 1160 O O . THR A 1 149 ? -15.408 1.442 -22.692 1.00 43.00 149 THR A O 1
ATOM 1163 N N . SER A 1 150 ? -13.245 1.000 -22.330 1.00 34.09 150 SER A N 1
ATOM 1164 C CA . SER A 1 150 ? -13.117 0.063 -23.457 1.00 34.09 150 SER A CA 1
ATOM 1165 C C . SER A 1 150 ? -13.656 -1.345 -23.141 1.00 34.09 150 SER A C 1
ATOM 1167 O O . SER A 1 150 ? -13.967 -2.104 -24.054 1.00 34.09 150 SER A O 1
ATOM 1169 N N . MET A 1 151 ? -13.834 -1.704 -21.861 1.00 40.28 151 MET A N 1
ATOM 1170 C CA . MET A 1 151 ? -14.344 -3.033 -21.477 1.00 40.28 151 MET A CA 1
ATOM 1171 C C . MET A 1 151 ? -15.866 -3.104 -21.268 1.00 40.28 151 MET A C 1
ATOM 1173 O O . MET A 1 151 ? -16.398 -4.202 -21.137 1.00 40.28 151 MET A O 1
ATOM 1177 N N . SER A 1 152 ? -16.589 -1.979 -21.278 1.00 43.41 152 SER A N 1
ATOM 1178 C CA . SER A 1 152 ? -18.045 -1.948 -21.057 1.00 43.41 152 SER A CA 1
ATOM 1179 C C . SER A 1 152 ? -18.897 -1.944 -22.335 1.00 43.41 152 SER A C 1
ATOM 1181 O O . SER A 1 152 ? -20.109 -2.108 -22.239 1.00 43.41 152 SER A O 1
ATOM 1183 N N . ASN A 1 153 ? -18.304 -1.837 -23.532 1.00 40.97 153 ASN A N 1
ATOM 1184 C CA . ASN A 1 153 ? -19.067 -1.704 -24.786 1.00 40.97 153 ASN A CA 1
ATOM 1185 C C . ASN A 1 153 ? -19.060 -2.947 -25.701 1.00 40.97 153 ASN A C 1
ATOM 1187 O O . ASN A 1 153 ? -19.522 -2.859 -26.834 1.00 40.97 153 ASN A O 1
ATOM 1191 N N . SER A 1 154 ? -18.589 -4.114 -25.242 1.00 45.47 154 SER A N 1
ATOM 1192 C CA . SER A 1 154 ? -18.577 -5.350 -26.055 1.00 45.47 154 SER A CA 1
ATOM 1193 C C . SER A 1 154 ? -19.491 -6.452 -25.506 1.00 45.47 154 SER A C 1
ATOM 1195 O O . SER A 1 154 ? -19.105 -7.618 -25.423 1.00 45.47 154 SER A O 1
ATOM 1197 N N . SER A 1 155 ? -20.714 -6.104 -25.110 1.00 45.16 155 SER A N 1
ATOM 1198 C CA . SER A 1 155 ? -21.778 -7.086 -24.849 1.00 45.16 155 SER A CA 1
ATOM 1199 C C . SER A 1 155 ? -23.152 -6.475 -25.099 1.00 45.16 155 SER A C 1
ATOM 1201 O O . SER A 1 155 ? -23.929 -6.293 -24.175 1.00 45.16 155 SER A O 1
ATOM 1203 N N . THR A 1 156 ? -23.440 -6.126 -26.354 1.00 49.31 156 THR A N 1
ATOM 1204 C CA . THR A 1 156 ? -24.788 -6.192 -26.949 1.00 49.31 156 THR A CA 1
ATOM 1205 C C . THR A 1 156 ? -24.641 -6.106 -28.471 1.00 49.31 156 THR A C 1
ATOM 1207 O O . THR A 1 156 ? -24.681 -5.020 -29.037 1.00 49.31 156 THR A O 1
ATOM 1210 N N . MET A 1 157 ? -24.465 -7.238 -29.150 1.00 39.25 157 MET A N 1
ATOM 1211 C CA . MET A 1 157 ? -25.006 -7.419 -30.498 1.00 39.25 157 MET A CA 1
ATOM 1212 C C . MET A 1 157 ? -25.408 -8.883 -30.675 1.00 39.25 157 MET A C 1
ATOM 1214 O O . MET A 1 157 ? -24.663 -9.780 -30.290 1.00 39.25 157 MET A O 1
ATOM 1218 N N . HIS A 1 158 ? -26.640 -9.012 -31.167 1.00 40.97 158 HIS A N 1
ATOM 1219 C CA . HIS A 1 158 ? -27.381 -10.179 -31.638 1.00 40.97 158 HIS A CA 1
ATOM 1220 C C . HIS A 1 158 ? -26.574 -11.360 -32.180 1.00 40.97 158 HIS A C 1
ATOM 1222 O O . HIS A 1 158 ? -25.598 -11.124 -32.925 1.00 40.97 158 HIS A O 1
#

Organism: Daphnia pulex (NCBI:txid6669)

InterPro domains:
  IPR000999 Ribonuclease III domain [PF00636] (59-135)
  IPR000999 Ribonuclease III domain [PS50142] (23-152)
  IPR000999 Ribonuclease III domain [cd00593] (40-116)
  IPR036389 Ribonuclease III, endonuclease domain superfamily [G3DSA:1.10.1520.10] (21-156)
  IPR036389 Ribonuclease III, endonuclease domain superfamily [SSF69065] (24-116)